Protein AF-A0A7W1ZVJ9-F1 (afdb_monomer)

Secondary structure (DSSP, 8-state):
-----HHHHHIIIIIHHHHHHTTTTS--THHHHS-----TT--BTTB-S--TTPPP----------

Mean predicted aligned error: 8.49 Å

Foldseek 3Di:
DDDDDVVVVCCVVPDVCCVVCVVVVNDDPVVVVDDDQDWQVDDDVNHGPDPDPDDTDRDDPDPPDD

Structure (mmCIF, N/CA/C/O backbone):
data_AF-A0A7W1ZVJ9-F1
#
_entry.id   AF-A0A7W1ZVJ9-F1
#
loop_
_atom_site.group_PDB
_atom_site.id
_atom_site.type_symbol
_atom_site.label_atom_id
_atom_site.label_alt_id
_atom_site.label_comp_id
_atom_site.label_asym_id
_atom_site.label_entity_id
_atom_site.label_seq_id
_atom_site.pdbx_PDB_ins_code
_atom_site.Cartn_x
_atom_site.Cartn_y
_atom_site.Cartn_z
_atom_site.occupancy
_atom_site.B_iso_or_equiv
_atom_site.auth_seq_id
_atom_site.auth_comp_id
_atom_site.auth_asym_id
_atom_site.auth_atom_id
_atom_site.pdbx_PDB_model_num
ATOM 1 N N . ASP A 1 1 ? 11.657 9.509 -28.700 1.00 52.69 1 ASP A N 1
ATOM 2 C CA . ASP A 1 1 ? 11.611 8.241 -27.946 1.00 52.69 1 ASP A CA 1
ATOM 3 C C . ASP A 1 1 ? 12.276 8.336 -26.581 1.00 52.69 1 ASP A C 1
ATOM 5 O O . ASP A 1 1 ? 13.345 7.784 -26.369 1.00 52.69 1 ASP A O 1
ATOM 9 N N . MET A 1 2 ? 11.643 9.039 -25.639 1.00 68.12 2 MET A N 1
ATOM 10 C CA . MET A 1 2 ? 12.019 8.996 -24.220 1.00 68.12 2 MET A CA 1
ATOM 11 C C . MET A 1 2 ? 10.800 8.537 -23.426 1.00 68.12 2 MET A C 1
ATOM 13 O O . MET A 1 2 ? 10.029 9.350 -22.926 1.00 68.12 2 MET A O 1
ATOM 17 N N . GLY A 1 3 ? 10.582 7.226 -23.408 1.00 84.75 3 GLY A N 1
ATOM 18 C CA . GLY A 1 3 ? 9.527 6.586 -22.633 1.00 84.75 3 GLY A CA 1
ATOM 19 C C . GLY A 1 3 ? 10.136 5.583 -21.668 1.00 84.75 3 GLY A C 1
ATOM 20 O O . GLY A 1 3 ? 11.131 4.934 -21.987 1.00 84.75 3 GLY A O 1
ATOM 21 N N . ILE A 1 4 ? 9.540 5.465 -20.487 1.00 89.31 4 ILE A N 1
ATOM 22 C CA . ILE A 1 4 ? 9.832 4.365 -19.571 1.00 89.31 4 ILE A CA 1
ATOM 23 C C . ILE A 1 4 ? 9.034 3.162 -20.064 1.00 89.31 4 ILE A C 1
ATOM 25 O O . ILE A 1 4 ? 7.867 3.310 -20.436 1.00 89.31 4 ILE A O 1
ATOM 29 N N . SER A 1 5 ? 9.657 1.983 -20.100 1.00 95.00 5 SER A N 1
ATOM 30 C CA . SER A 1 5 ? 8.932 0.781 -20.494 1.00 95.00 5 SER A CA 1
ATOM 31 C C . SER A 1 5 ? 7.838 0.472 -19.470 1.00 95.00 5 SER A C 1
ATOM 33 O O . SER A 1 5 ? 8.022 0.657 -18.267 1.00 95.00 5 SER A O 1
ATOM 35 N N . GLU A 1 6 ? 6.696 -0.029 -19.931 1.00 94.31 6 GLU A N 1
ATOM 36 C CA . GLU A 1 6 ? 5.598 -0.424 -19.041 1.00 94.31 6 GLU A CA 1
ATOM 37 C C . GLU A 1 6 ? 6.062 -1.459 -18.005 1.00 94.31 6 GLU A C 1
ATOM 39 O O . GLU A 1 6 ? 5.721 -1.372 -16.829 1.00 94.31 6 GLU A O 1
ATOM 44 N N . LYS A 1 7 ? 6.958 -2.363 -18.419 1.00 95.50 7 LYS A N 1
ATOM 45 C CA . LYS A 1 7 ? 7.622 -3.320 -17.533 1.00 95.50 7 LYS A CA 1
ATOM 46 C C . LYS A 1 7 ? 8.359 -2.627 -16.390 1.00 95.50 7 LYS A C 1
ATOM 48 O O . LYS A 1 7 ? 8.213 -3.041 -15.242 1.00 95.50 7 LYS A O 1
ATOM 53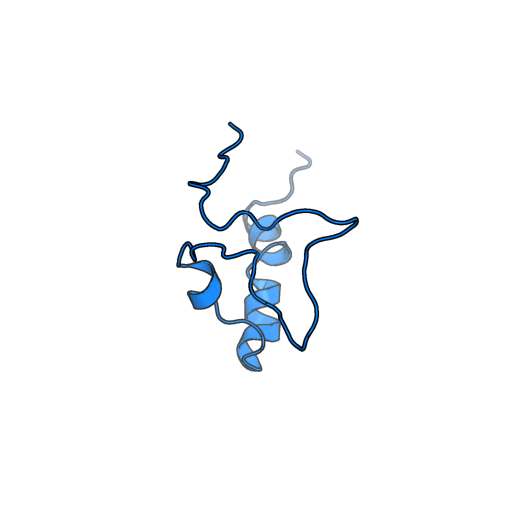 N N . ASP A 1 8 ? 9.148 -1.598 -16.686 1.00 95.75 8 ASP A N 1
ATOM 54 C CA . ASP A 1 8 ? 9.898 -0.883 -15.654 1.00 95.75 8 ASP A CA 1
ATOM 55 C C . ASP A 1 8 ? 8.948 -0.161 -14.697 1.00 95.75 8 ASP A C 1
ATOM 57 O O . ASP A 1 8 ? 9.174 -0.200 -13.490 1.00 95.75 8 ASP A O 1
ATOM 61 N N . ILE A 1 9 ? 7.838 0.394 -15.203 1.00 94.62 9 ILE A N 1
ATOM 62 C CA . ILE A 1 9 ? 6.771 0.981 -14.377 1.00 94.62 9 ILE A CA 1
ATOM 63 C C . ILE A 1 9 ? 6.175 -0.077 -13.439 1.00 94.62 9 ILE A C 1
ATOM 65 O O . ILE A 1 9 ? 6.060 0.168 -12.238 1.00 94.62 9 ILE A O 1
ATOM 69 N N . THR A 1 10 ? 5.839 -1.270 -13.936 1.00 95.50 10 THR A N 1
ATOM 70 C CA . THR A 1 10 ? 5.303 -2.359 -13.103 1.00 95.50 10 THR A CA 1
ATOM 71 C C . THR A 1 10 ? 6.307 -2.818 -12.048 1.00 95.50 10 THR A C 1
ATOM 73 O O . THR A 1 10 ? 5.935 -3.056 -10.896 1.00 95.50 10 THR A O 1
ATOM 76 N N . LEU A 1 11 ? 7.589 -2.919 -12.412 1.00 95.88 11 LEU A N 1
ATOM 77 C CA . LEU A 1 11 ? 8.645 -3.310 -11.483 1.00 95.88 11 LEU A CA 1
ATOM 78 C C . LEU A 1 11 ? 8.763 -2.311 -10.331 1.00 95.88 11 LEU A C 1
ATOM 80 O O . LEU A 1 11 ? 8.758 -2.728 -9.173 1.00 95.88 11 LEU A O 1
ATOM 84 N N . VAL A 1 12 ? 8.813 -1.008 -10.623 1.00 94.50 12 VAL A N 1
ATOM 85 C CA . VAL A 1 12 ? 9.008 0.019 -9.586 1.00 94.50 12 VAL A CA 1
ATOM 86 C C . VAL A 1 12 ? 7.752 0.331 -8.777 1.00 94.50 12 VAL A C 1
ATOM 88 O O . VAL A 1 12 ? 7.874 0.672 -7.604 1.00 94.50 12 VAL A O 1
ATOM 91 N N . THR A 1 13 ? 6.556 0.205 -9.357 1.00 93.00 13 THR A N 1
ATOM 92 C CA . THR A 1 13 ? 5.300 0.556 -8.663 1.00 93.00 13 THR A CA 1
ATOM 93 C C . THR A 1 13 ? 4.645 -0.612 -7.93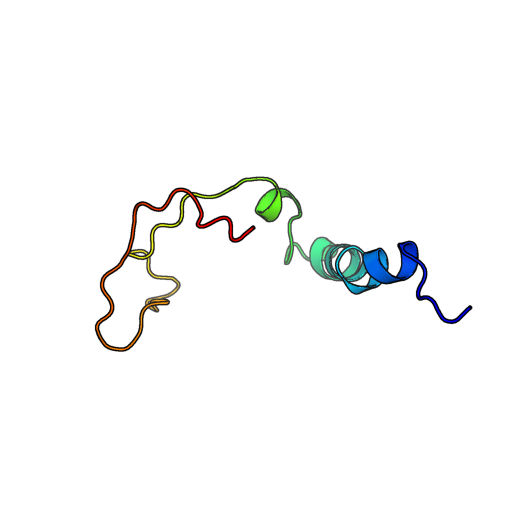4 1.00 93.00 13 THR A C 1
ATOM 95 O O . THR A 1 13 ? 3.793 -0.381 -7.078 1.00 93.00 13 THR A O 1
ATOM 98 N N . TYR A 1 14 ? 5.025 -1.855 -8.242 1.00 92.06 14 TYR A N 1
ATOM 99 C CA . TYR A 1 14 ? 4.360 -3.026 -7.678 1.00 92.06 14 TYR A CA 1
ATOM 100 C C . TYR A 1 14 ? 5.321 -4.188 -7.417 1.00 92.06 14 TYR A C 1
ATOM 102 O O . TYR A 1 14 ? 5.588 -4.541 -6.266 1.00 92.06 14 TYR A O 1
ATOM 110 N N . GLN A 1 15 ? 5.879 -4.778 -8.476 1.00 94.25 15 GLN A N 1
ATOM 111 C CA . GLN A 1 15 ? 6.468 -6.116 -8.397 1.00 94.25 15 GLN A CA 1
ATOM 112 C C . GLN A 1 15 ? 7.707 -6.177 -7.493 1.00 94.25 15 GLN A C 1
ATOM 114 O O . GLN A 1 15 ? 7.864 -7.150 -6.754 1.00 94.25 15 GLN A O 1
ATOM 119 N N . ASN A 1 16 ? 8.572 -5.158 -7.498 1.00 95.75 16 ASN A N 1
ATOM 120 C CA . ASN A 1 16 ? 9.769 -5.161 -6.652 1.00 95.75 16 ASN A CA 1
ATOM 121 C C . ASN A 1 16 ? 9.414 -5.103 -5.161 1.00 95.75 16 ASN A C 1
ATOM 123 O O . ASN A 1 16 ? 10.028 -5.811 -4.365 1.00 95.75 16 ASN A O 1
ATOM 127 N N . ALA A 1 17 ? 8.401 -4.316 -4.784 1.00 92.81 17 ALA A N 1
ATOM 128 C CA . ALA A 1 17 ? 7.951 -4.216 -3.398 1.00 92.81 17 ALA A CA 1
ATOM 129 C C . ALA A 1 17 ? 7.365 -5.549 -2.910 1.00 92.81 17 ALA A C 1
ATOM 131 O O . ALA A 1 17 ? 7.777 -6.053 -1.867 1.00 92.81 17 ALA A O 1
ATOM 132 N N . ILE A 1 18 ? 6.479 -6.169 -3.697 1.00 93.31 18 ILE A N 1
ATOM 133 C CA . ILE A 1 18 ? 5.935 -7.496 -3.373 1.00 93.31 18 ILE A CA 1
ATOM 134 C C . ILE A 1 18 ? 7.057 -8.533 -3.263 1.00 93.31 18 ILE A C 1
ATOM 136 O O . ILE A 1 18 ? 7.093 -9.311 -2.317 1.00 93.31 18 ILE A O 1
ATOM 140 N N . THR A 1 19 ? 8.011 -8.526 -4.195 1.00 94.38 19 THR A N 1
ATOM 141 C CA . THR A 1 19 ? 9.110 -9.503 -4.204 1.00 94.38 19 THR A CA 1
ATOM 142 C C . THR A 1 19 ? 10.026 -9.345 -2.989 1.00 94.38 19 THR A C 1
ATOM 144 O O . THR A 1 19 ? 10.475 -10.349 -2.443 1.00 94.38 19 THR A O 1
ATOM 147 N N . ALA A 1 20 ? 10.301 -8.113 -2.551 1.00 93.94 20 ALA A N 1
ATOM 148 C CA . ALA A 1 20 ? 11.176 -7.842 -1.413 1.00 93.94 20 ALA A CA 1
ATOM 149 C C . ALA A 1 20 ? 10.487 -8.091 -0.060 1.00 93.94 20 ALA A C 1
ATOM 151 O O . ALA A 1 20 ? 11.055 -8.741 0.815 1.00 93.94 20 ALA A O 1
ATOM 152 N N . PHE A 1 21 ? 9.262 -7.593 0.115 1.00 94.12 21 PHE A N 1
ATOM 153 C CA . PHE A 1 21 ? 8.560 -7.609 1.405 1.00 94.12 21 PHE A CA 1
ATOM 154 C C . PHE A 1 21 ? 7.579 -8.779 1.559 1.00 94.12 21 PHE A C 1
ATOM 156 O O . PHE A 1 21 ? 7.194 -9.122 2.675 1.00 94.12 21 PHE A O 1
ATOM 163 N N . GLY A 1 22 ? 7.190 -9.432 0.463 1.00 90.31 22 GLY A N 1
ATOM 164 C CA . GLY A 1 22 ? 6.362 -10.638 0.503 1.00 90.31 22 GLY A CA 1
ATOM 165 C C . GLY A 1 22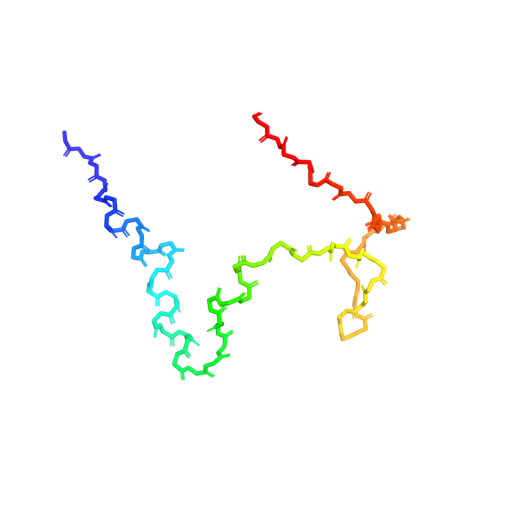 ? 7.104 -11.844 1.073 1.00 90.31 22 GLY A C 1
ATOM 166 O O . GLY A 1 22 ? 6.504 -12.662 1.762 1.00 90.31 22 GLY A O 1
ATOM 167 N N . GLN A 1 23 ? 8.428 -11.915 0.892 1.00 89.56 23 GLN A N 1
ATOM 168 C CA . GLN A 1 23 ? 9.256 -12.986 1.464 1.00 89.56 23 GLN A CA 1
ATOM 169 C C . GLN A 1 23 ? 9.205 -13.020 2.996 1.00 89.56 23 GLN A C 1
ATOM 171 O O . GLN A 1 23 ? 9.238 -14.092 3.592 1.00 89.56 23 GLN A O 1
ATOM 176 N N . SER A 1 24 ? 9.115 -11.854 3.639 1.00 91.50 24 SER A N 1
ATOM 177 C CA . SER A 1 24 ? 9.013 -11.728 5.096 1.00 91.50 24 SER A CA 1
ATOM 178 C C . SER A 1 24 ? 7.567 -11.739 5.605 1.00 91.50 24 SER A C 1
ATOM 180 O O . SER A 1 24 ? 7.350 -11.602 6.807 1.00 91.50 24 SER A O 1
ATOM 182 N N . GLY A 1 25 ? 6.580 -11.871 4.710 1.00 88.19 25 GLY A N 1
ATOM 183 C CA . GLY A 1 25 ? 5.156 -11.794 5.039 1.00 88.19 25 GLY A CA 1
ATOM 184 C C . GLY A 1 25 ? 4.668 -10.389 5.406 1.00 88.19 25 GLY A C 1
ATOM 185 O O . GLY A 1 25 ? 3.547 -10.241 5.880 1.00 88.19 25 GLY A O 1
ATOM 186 N N . GLN A 1 26 ? 5.485 -9.350 5.200 1.00 89.12 26 GLN A N 1
ATOM 187 C CA . GLN A 1 26 ? 5.094 -7.962 5.476 1.00 89.12 26 GLN A CA 1
ATOM 188 C C . GLN A 1 26 ? 4.080 -7.430 4.462 1.00 89.12 26 GLN A C 1
ATOM 190 O O . GLN A 1 26 ? 3.322 -6.515 4.778 1.00 89.12 26 GLN A O 1
ATOM 195 N N . ILE A 1 27 ? 4.071 -7.991 3.251 1.00 91.12 27 ILE A N 1
ATOM 196 C CA . ILE A 1 27 ? 3.073 -7.687 2.230 1.00 91.12 27 ILE A CA 1
ATOM 197 C C . ILE A 1 27 ? 2.463 -8.987 1.709 1.00 91.12 27 ILE A C 1
ATOM 199 O O . ILE A 1 27 ? 3.185 -9.853 1.221 1.00 91.12 27 ILE A O 1
ATOM 203 N N . ASN A 1 28 ? 1.133 -9.090 1.748 1.00 88.06 28 ASN A N 1
ATOM 204 C CA . ASN A 1 28 ? 0.379 -10.135 1.060 1.00 88.06 28 ASN A CA 1
ATOM 205 C C . ASN A 1 28 ? -0.411 -9.518 -0.106 1.00 88.06 28 ASN A C 1
ATOM 207 O O . ASN A 1 28 ? -1.148 -8.552 0.072 1.00 88.06 28 ASN A O 1
ATOM 211 N N . THR A 1 29 ? -0.275 -10.077 -1.310 1.00 86.56 29 THR A N 1
ATOM 212 C CA . THR A 1 29 ? -1.026 -9.621 -2.489 1.00 86.56 29 THR A CA 1
ATOM 213 C C . THR A 1 29 ? -2.538 -9.762 -2.328 1.00 86.56 29 THR A C 1
ATOM 215 O O . THR A 1 29 ? -3.296 -8.967 -2.880 1.00 86.56 29 THR A O 1
ATOM 218 N N . GLU A 1 30 ? -2.981 -10.749 -1.553 1.00 87.31 30 GLU A N 1
ATOM 219 C CA . GLU A 1 30 ? -4.396 -11.026 -1.294 1.00 87.31 30 GLU A CA 1
ATOM 220 C C . GLU A 1 30 ? -5.072 -9.893 -0.511 1.00 87.31 30 GLU A C 1
ATOM 222 O O . GLU A 1 30 ? -6.264 -9.649 -0.698 1.00 87.31 30 GLU A O 1
ATOM 227 N N . ASP A 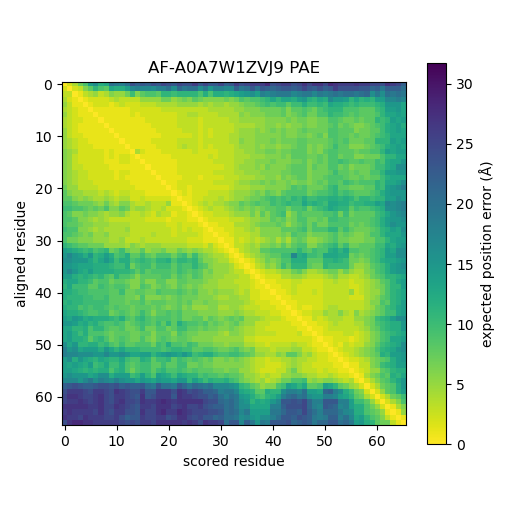1 31 ? -4.314 -9.130 0.288 1.00 83.50 31 ASP A N 1
ATOM 228 C CA . ASP A 1 31 ? -4.843 -7.974 1.018 1.00 83.50 31 ASP A CA 1
ATOM 229 C C . ASP A 1 31 ? -5.347 -6.858 0.098 1.00 83.50 31 ASP A C 1
ATOM 231 O O . ASP A 1 31 ? -6.187 -6.058 0.519 1.00 83.50 31 ASP A O 1
ATOM 235 N N . PHE A 1 32 ? -4.863 -6.816 -1.146 1.00 81.69 32 PHE A N 1
ATOM 236 C CA . PHE A 1 32 ? -5.263 -5.840 -2.160 1.00 81.69 32 PHE A CA 1
ATOM 237 C C . PHE A 1 32 ? -6.340 -6.366 -3.113 1.00 81.69 32 PHE A C 1
ATOM 239 O O . PHE A 1 32 ? -6.947 -5.581 -3.837 1.00 81.69 32 PHE A O 1
ATOM 246 N N . ALA A 1 33 ? -6.565 -7.682 -3.147 1.00 82.25 33 ALA A N 1
ATOM 247 C CA . ALA A 1 33 ? -7.460 -8.313 -4.115 1.00 82.25 33 ALA A CA 1
ATOM 248 C C . ALA A 1 33 ? -8.946 -8.061 -3.810 1.00 82.25 33 ALA A C 1
ATOM 250 O O . ALA A 1 33 ? -9.791 -8.188 -4.697 1.00 82.25 33 ALA A O 1
ATOM 251 N N . VAL A 1 34 ? -9.273 -7.702 -2.566 1.00 78.31 34 VAL A N 1
ATOM 252 C CA . VAL A 1 34 ? -10.652 -7.548 -2.099 1.00 78.31 34 VAL A CA 1
ATOM 253 C C . VAL A 1 34 ? -10.922 -6.099 -1.715 1.00 78.31 34 VAL A C 1
ATOM 255 O O . VAL A 1 34 ? -10.198 -5.503 -0.918 1.00 78.31 34 VAL A O 1
ATOM 258 N N . VAL A 1 35 ? -12.015 -5.544 -2.239 1.00 71.38 35 VAL A N 1
ATOM 259 C CA . VAL A 1 35 ? -12.557 -4.272 -1.754 1.00 71.38 35 VAL A CA 1
ATOM 260 C C . VAL A 1 35 ? -13.113 -4.511 -0.351 1.00 71.38 35 VAL A C 1
ATOM 262 O O . VAL A 1 35 ? -14.154 -5.143 -0.190 1.00 71.38 35 VAL A O 1
ATOM 265 N N . LYS A 1 36 ? -12.391 -4.044 0.669 1.00 74.75 36 LYS A N 1
ATOM 266 C CA . LYS A 1 36 ? -12.842 -4.093 2.065 1.00 74.75 36 LYS A CA 1
ATOM 267 C C . LYS A 1 36 ? -13.821 -2.938 2.308 1.00 74.75 36 LYS A C 1
ATOM 269 O O . LYS A 1 36 ? -13.553 -1.809 1.890 1.00 74.75 36 LYS A O 1
ATOM 274 N N . GLU A 1 37 ? -14.940 -3.204 2.979 1.00 77.19 37 GLU A N 1
ATOM 275 C CA . G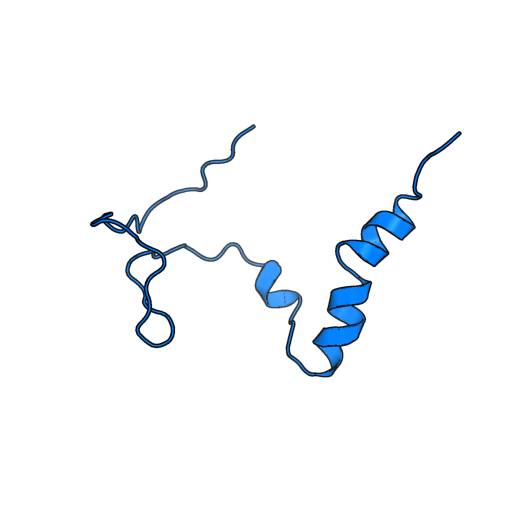LU A 1 37 ? -15.817 -2.135 3.470 1.00 77.19 37 GLU A CA 1
ATOM 276 C C . GLU A 1 37 ? -15.048 -1.264 4.473 1.00 77.19 37 GLU A C 1
ATOM 278 O O . GLU A 1 37 ? -14.363 -1.771 5.365 1.00 77.19 37 GLU A O 1
ATOM 283 N N . ILE A 1 38 ? -15.109 0.058 4.295 1.00 80.94 38 ILE A N 1
ATOM 284 C CA . ILE A 1 38 ? -14.346 1.005 5.114 1.00 80.94 38 ILE A CA 1
ATOM 285 C C . ILE A 1 38 ? -15.222 1.490 6.267 1.00 80.94 38 ILE A C 1
ATOM 287 O O . ILE A 1 38 ? -16.023 2.408 6.099 1.00 80.94 38 ILE A O 1
ATOM 291 N N . ASP A 1 39 ? -14.990 0.948 7.460 1.00 86.00 39 ASP A N 1
ATOM 292 C CA . ASP A 1 39 ? -15.557 1.473 8.701 1.00 86.00 39 ASP A CA 1
ATOM 293 C C . ASP A 1 39 ? -14.580 2.446 9.382 1.00 86.00 39 ASP A C 1
ATOM 295 O O . ASP A 1 39 ? -13.626 2.061 10.060 1.00 86.00 39 ASP A O 1
ATOM 299 N N . GLN A 1 40 ? -14.834 3.746 9.224 1.00 87.94 40 GLN A N 1
ATOM 300 C CA . GLN A 1 40 ? -14.003 4.806 9.809 1.00 87.94 40 GLN A CA 1
ATOM 301 C C . GLN A 1 40 ? -14.145 4.946 11.332 1.00 87.94 40 GLN A C 1
ATOM 303 O O . GLN A 1 40 ? -13.417 5.738 11.936 1.00 87.94 40 GLN A O 1
ATOM 308 N N . SER A 1 41 ? -15.086 4.231 11.958 1.00 89.12 41 SER A N 1
ATOM 309 C CA . SER A 1 41 ? -15.224 4.206 13.417 1.00 89.12 41 SER A CA 1
ATOM 310 C C . SER A 1 41 ? -14.173 3.314 14.087 1.00 89.12 41 SER A C 1
ATOM 312 O O . SER A 1 41 ? -13.882 3.486 15.276 1.00 89.12 41 SER A O 1
ATOM 314 N N . GLN A 1 42 ? -13.552 2.410 13.321 1.00 89.88 42 GLN A N 1
ATOM 315 C CA . GLN A 1 42 ? -12.525 1.507 13.821 1.00 89.88 42 GLN A CA 1
ATOM 316 C C . GLN A 1 42 ? -11.256 2.251 14.251 1.00 89.88 42 GLN A C 1
ATOM 318 O O . GLN A 1 42 ? -10.862 3.281 13.695 1.00 89.88 42 GLN A O 1
ATOM 323 N N . LYS A 1 43 ? -10.589 1.689 15.263 1.00 89.81 43 LYS A N 1
ATOM 324 C CA . LYS A 1 43 ? -9.303 2.173 15.769 1.00 89.81 43 LYS A CA 1
ATOM 325 C C . LYS A 1 43 ? -8.222 1.138 15.511 1.00 89.81 43 LYS A C 1
ATOM 327 O O . LYS A 1 43 ? -8.418 -0.040 15.792 1.00 89.81 43 LYS A O 1
ATOM 332 N N . PHE A 1 44 ? -7.058 1.595 15.066 1.00 87.88 44 PHE A N 1
ATOM 333 C CA . PHE A 1 44 ? -5.869 0.762 14.929 1.00 87.88 44 PHE A CA 1
ATOM 334 C C . PHE A 1 44 ? -4.873 1.123 16.028 1.00 87.88 44 PHE A C 1
ATOM 336 O O . PHE A 1 44 ? -4.417 2.265 16.109 1.00 87.88 44 PHE A O 1
ATOM 343 N N . SER A 1 45 ? -4.573 0.169 16.913 1.00 92.81 45 SER A N 1
ATOM 344 C CA . SER A 1 45 ? -3.688 0.386 18.071 1.00 92.81 45 SER A CA 1
ATOM 345 C C . SER A 1 45 ? -4.076 1.618 18.907 1.00 92.81 45 SER A C 1
ATOM 347 O O . SER A 1 45 ? -3.224 2.389 19.339 1.00 92.81 45 SER A O 1
ATOM 349 N N . GLY A 1 46 ? -5.383 1.846 19.084 1.00 90.69 46 GLY A N 1
ATOM 350 C CA . GLY A 1 46 ? -5.934 2.989 19.824 1.00 90.69 46 GLY A CA 1
ATOM 351 C C . GLY A 1 46 ? -6.020 4.306 19.040 1.00 90.69 46 GLY A C 1
ATOM 352 O O . GLY A 1 46 ? -6.702 5.226 19.493 1.00 90.69 46 GLY A O 1
ATOM 353 N N . ASN A 1 47 ? -5.417 4.387 17.851 1.00 90.69 47 ASN A N 1
ATOM 354 C CA . ASN A 1 47 ? -5.438 5.572 16.994 1.00 90.69 47 ASN A CA 1
ATOM 355 C C . ASN A 1 47 ? -6.604 5.539 15.999 1.00 90.69 47 ASN A C 1
ATOM 357 O O . ASN A 1 47 ? -7.044 4.474 15.568 1.00 90.69 47 ASN A O 1
ATOM 361 N N . THR A 1 48 ? -7.080 6.722 15.607 1.00 91.06 48 THR A N 1
ATOM 362 C CA . THR A 1 48 ? -8.099 6.906 14.564 1.00 91.06 48 THR A CA 1
ATOM 363 C C . THR A 1 48 ? -7.534 7.719 13.401 1.00 91.06 48 THR A C 1
ATOM 365 O O . THR A 1 48 ? -6.640 8.547 13.581 1.00 91.06 48 THR A O 1
ATOM 368 N N . ILE A 1 49 ? -8.063 7.480 12.201 1.00 87.44 49 ILE A N 1
ATOM 369 C CA . ILE A 1 49 ? -7.750 8.248 10.989 1.00 87.44 49 ILE A CA 1
ATOM 370 C C . ILE A 1 49 ? -8.389 9.651 11.009 1.00 87.44 49 ILE A C 1
ATOM 372 O O . ILE A 1 49 ? -7.913 10.560 10.328 1.00 87.44 49 ILE A O 1
ATOM 376 N N . LEU A 1 50 ? -9.458 9.836 11.794 1.00 91.56 50 LEU A N 1
ATOM 377 C CA . LEU A 1 50 ? -10.252 11.064 11.849 1.00 9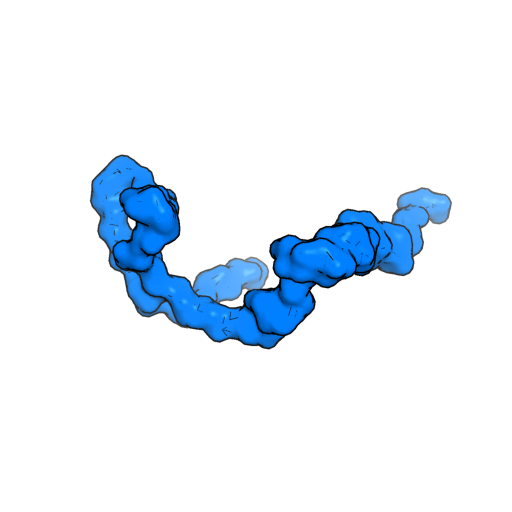1.56 50 LEU A CA 1
ATOM 378 C C . LEU A 1 50 ? -9.524 12.176 12.610 1.00 91.56 50 LEU A C 1
ATOM 380 O O . LEU A 1 50 ? -8.891 11.940 13.640 1.00 91.56 50 LEU A O 1
ATOM 384 N N . ARG A 1 51 ? -9.643 13.417 12.125 1.00 89.31 51 ARG A N 1
ATOM 385 C CA . ARG A 1 51 ? -9.008 14.600 12.732 1.00 89.31 51 ARG A CA 1
ATOM 386 C C . ARG A 1 51 ? -10.034 15.708 12.965 1.00 89.31 51 ARG A C 1
ATOM 388 O O . ARG A 1 51 ? -11.063 15.752 12.303 1.00 89.31 51 ARG A O 1
ATOM 395 N N . GLY A 1 52 ? -9.764 16.614 13.908 1.00 90.12 52 GLY A N 1
ATOM 396 C CA . GLY A 1 52 ? -10.541 17.853 14.075 1.00 90.12 52 GLY A CA 1
ATOM 397 C C . GLY A 1 52 ? -12.043 17.669 14.342 1.00 90.12 52 GLY A C 1
ATOM 398 O O . GLY A 1 52 ? -12.839 18.457 13.848 1.00 90.12 52 GLY A O 1
ATOM 399 N N . GLY A 1 53 ? -12.446 16.623 15.072 1.00 85.94 53 GLY A N 1
ATOM 400 C CA . GLY A 1 53 ? -13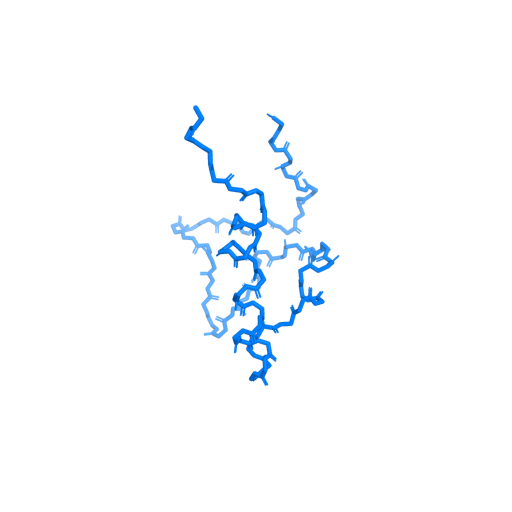.861 16.371 15.387 1.00 85.94 53 GLY A CA 1
ATOM 401 C C . GLY A 1 53 ? -14.696 15.812 14.227 1.00 85.94 53 GLY A C 1
ATOM 402 O O . GLY A 1 53 ? -15.924 15.803 14.310 1.00 85.94 53 GLY A O 1
ATOM 403 N N . GLN A 1 54 ? -14.053 15.342 13.151 1.00 89.56 54 GLN A N 1
ATOM 404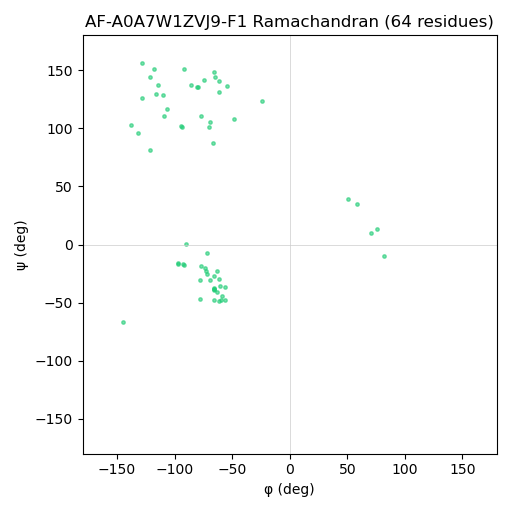 C CA . GLN A 1 54 ? -14.728 14.629 12.064 1.00 89.56 54 GLN A CA 1
ATOM 405 C C . GLN A 1 54 ? -15.538 13.435 12.589 1.00 89.56 54 GLN A C 1
ATOM 407 O O . GLN A 1 54 ? -15.054 12.659 13.411 1.00 89.56 54 GLN A O 1
ATOM 412 N N . GLN A 1 55 ? -16.758 13.277 12.071 1.00 87.94 55 GLN A N 1
ATOM 413 C CA . GLN A 1 55 ? -17.602 12.113 12.335 1.00 87.94 55 GLN A CA 1
ATOM 414 C C . GLN A 1 55 ? -17.271 10.977 11.350 1.00 87.94 55 GLN A C 1
ATOM 416 O O . GLN A 1 55 ? -17.101 11.256 10.155 1.00 87.94 55 GLN A O 1
ATOM 421 N N . PRO A 1 56 ? -17.182 9.717 11.817 1.00 87.94 56 PRO A N 1
ATOM 422 C CA . PRO A 1 56 ? -16.906 8.567 10.964 1.00 87.94 56 PRO A CA 1
ATOM 423 C C . PRO A 1 56 ? -17.995 8.385 9.909 1.00 87.94 56 PRO A C 1
ATOM 425 O O . P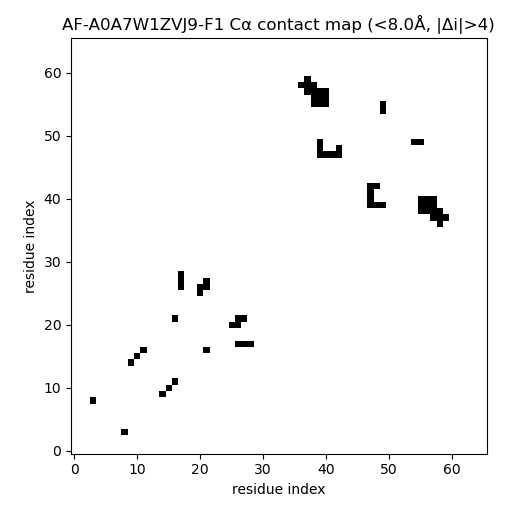RO A 1 56 ? -19.185 8.541 10.180 1.00 87.94 56 PRO A O 1
ATOM 428 N N . ARG A 1 57 ? -17.583 8.014 8.698 1.00 83.88 57 ARG A N 1
ATOM 429 C CA . ARG A 1 57 ? -18.488 7.572 7.635 1.00 83.88 57 ARG A CA 1
ATOM 430 C C . ARG A 1 57 ? -18.293 6.077 7.436 1.00 83.88 57 ARG A C 1
ATOM 432 O O . ARG A 1 57 ? -17.230 5.667 6.986 1.00 83.88 57 ARG A O 1
ATOM 439 N N . ILE A 1 58 ? -19.306 5.307 7.812 1.00 77.25 58 ILE A N 1
ATOM 440 C CA . ILE A 1 58 ? -19.283 3.835 7.824 1.00 77.25 58 ILE A CA 1
ATOM 441 C C . ILE A 1 58 ? -19.803 3.275 6.490 1.00 77.25 58 ILE A C 1
ATOM 443 O O . ILE A 1 58 ? -19.517 2.143 6.132 1.00 77.25 58 ILE A O 1
ATOM 447 N N . ASP A 1 59 ? -20.506 4.104 5.714 1.00 66.31 59 ASP A N 1
ATOM 448 C CA . ASP A 1 59 ? -21.209 3.675 4.513 1.00 66.31 59 ASP A CA 1
ATOM 449 C C . ASP A 1 59 ? -20.878 4.617 3.348 1.00 66.31 59 ASP A C 1
ATOM 451 O O . ASP A 1 59 ? -21.408 5.728 3.214 1.00 66.31 59 ASP A O 1
ATOM 455 N N . LYS A 1 60 ? -19.895 4.222 2.539 1.00 61.03 60 LYS A N 1
ATOM 456 C CA . LYS A 1 60 ? -19.634 4.838 1.240 1.00 61.03 60 LYS A CA 1
ATOM 457 C C . LYS A 1 60 ? -19.325 3.744 0.239 1.00 61.03 60 LYS A C 1
ATOM 459 O O . LYS A 1 60 ? -18.187 3.292 0.141 1.00 61.03 60 LYS A O 1
ATOM 464 N N . ASN A 1 61 ? -20.317 3.441 -0.592 1.00 58.78 61 ASN A N 1
ATOM 465 C CA . ASN A 1 61 ? -20.052 3.042 -1.966 1.00 58.78 61 ASN A CA 1
ATOM 466 C C . ASN A 1 61 ? -19.066 4.065 -2.543 1.00 58.78 61 ASN A C 1
ATOM 468 O O . ASN A 1 61 ? -19.389 5.247 -2.668 1.00 58.78 61 ASN A O 1
ATOM 472 N N . SER A 1 62 ? -17.830 3.601 -2.724 1.00 54.00 62 SER A N 1
ATOM 473 C CA . SER A 1 62 ? -16.649 4.317 -3.195 1.00 54.00 62 SER A CA 1
ATOM 474 C C . SER A 1 62 ? -16.991 5.547 -4.043 1.00 54.00 62 SER A C 1
ATOM 476 O O . SER A 1 62 ? -17.674 5.440 -5.063 1.00 54.00 62 SER A O 1
ATOM 478 N N . ILE A 1 63 ? -16.500 6.724 -3.636 1.00 53.66 63 ILE A N 1
ATOM 479 C CA . ILE A 1 63 ? -16.439 7.886 -4.528 1.00 53.66 63 ILE A CA 1
ATOM 480 C C . ILE A 1 63 ? -15.425 7.521 -5.616 1.00 53.66 63 ILE A C 1
ATOM 482 O O . ILE A 1 63 ? -14.234 7.789 -5.484 1.00 53.66 63 ILE A O 1
ATOM 486 N N . ILE A 1 64 ? -15.899 6.877 -6.679 1.00 50.06 64 ILE A N 1
ATOM 487 C CA . ILE A 1 64 ? -15.163 6.767 -7.931 1.00 50.06 64 ILE A CA 1
ATOM 488 C C . ILE A 1 64 ? -15.166 8.177 -8.523 1.00 50.06 64 ILE A C 1
ATOM 490 O O . ILE A 1 64 ? -16.179 8.627 -9.060 1.00 50.06 64 ILE A O 1
ATOM 494 N N . ILE A 1 65 ? -14.057 8.902 -8.380 1.00 53.84 65 ILE A N 1
ATOM 495 C CA . ILE A 1 65 ? -13.820 10.113 -9.168 1.00 53.84 65 ILE A CA 1
ATOM 496 C C . ILE A 1 65 ? -13.405 9.624 -10.560 1.00 53.84 65 ILE A C 1
ATOM 498 O O . ILE A 1 65 ? -12.360 8.989 -10.694 1.00 53.84 65 ILE A O 1
ATOM 502 N N . ARG A 1 66 ? -14.279 9.833 -11.549 1.00 42.47 66 ARG A N 1
ATOM 503 C CA . ARG A 1 66 ? -13.980 9.656 -12.976 1.00 42.47 66 ARG A CA 1
ATOM 504 C C . ARG A 1 66 ? -13.248 10.872 -13.522 1.00 42.47 66 ARG A C 1
ATOM 506 O O . ARG A 1 66 ? -13.555 11.984 -13.038 1.00 42.47 66 ARG A O 1
#

Radius of gyration: 17.39 Å; Cα contacts (8 Å, |Δi|>4): 35; chains: 1; bounding box: 33×31×48 Å

Sequence (66 aa):
DMGISEKDITLVTYQNAITAFGQSGQINTEDFAVVKEIDQSQKFSGNTILRGGQQPRIDKNSIIIR

Solvent-accessible surface area (backbone atoms only — not comparable to full-atom values): 4525 Å² total; per-residue (Å²): 142,91,76,82,53,70,66,56,51,45,37,75,76,44,52,50,57,47,64,64,35,31,77,77,63,79,41,60,74,69,74,72,73,53,92,72,85,59,55,51,77,55,62,61,94,86,42,62,90,67,61,95,84,58,76,64,60,62,81,67,86,72,87,76,83,126

pLDDT: mean 83.91, std 13.14, range [42.47, 95.88]